Protein AF-A0A8S3DU41-F1 (afdb_monomer_lite)

Foldseek 3Di:
DKEKDWDQPPPPPQFRIKIFIDDPNHTDAIWTWGADPQKTWIHGPDPKAFPDIDIHNDPVVVVVVLQVAWRWIDDPPRDIDTDRYHDDPPPPPPDD

InterPro domains:
  IPR000980 SH2 domain [PF00017] (2-66)
  IPR000980 SH2 domain [PS50001] (1-66)
  IPR036860 SH2 domain superfamily [G3DSA:3.30.505.10] (1-95)
  IPR036860 SH2 domain superfamily [SSF55550] (1-74)

Structure (mmCIF, N/CA/C/O backbone):
data_AF-A0A8S3DU41-F1
#
_entry.id   AF-A0A8S3DU41-F1
#
loop_
_atom_site.group_PDB
_atom_site.id
_atom_site.type_symbol
_atom_site.label_atom_id
_atom_site.label_alt_id
_atom_site.label_comp_id
_atom_site.label_asym_id
_atom_site.label_entity_id
_atom_site.label_seq_id
_atom_site.pdbx_PDB_ins_code
_atom_site.Cartn_x
_atom_site.Cartn_y
_atom_site.Cartn_z
_atom_site.occupancy
_atom_site.B_iso_or_equiv
_atom_site.auth_seq_id
_atom_site.auth_comp_id
_atom_site.auth_asym_id
_atom_site.auth_atom_id
_atom_site.pdbx_PDB_model_num
ATOM 1 N N . PRO A 1 1 ? -12.888 -2.129 11.526 1.00 52.41 1 PRO A N 1
ATOM 2 C CA . PRO A 1 1 ? -11.964 -2.860 10.625 1.00 52.41 1 PRO A CA 1
ATOM 3 C C . PRO A 1 1 ? -11.834 -2.061 9.330 1.00 52.41 1 PRO A C 1
ATOM 5 O O . PRO A 1 1 ? -12.860 -1.605 8.837 1.00 52.41 1 PRO A O 1
ATOM 8 N N . GLY A 1 2 ? -10.613 -1.808 8.852 1.00 60.81 2 GLY A N 1
ATOM 9 C CA . GLY A 1 2 ? -10.405 -1.045 7.621 1.00 60.81 2 GLY A CA 1
ATOM 10 C C . GLY A 1 2 ? -10.454 -1.956 6.396 1.00 60.81 2 GLY A C 1
ATOM 11 O O . GLY A 1 2 ? -9.803 -3.001 6.396 1.00 60.81 2 GLY A O 1
ATOM 12 N N . HIS A 1 3 ? -11.224 -1.586 5.375 1.00 74.19 3 HIS A N 1
ATOM 13 C CA . HIS A 1 3 ? -11.142 -2.199 4.047 1.00 74.19 3 HIS A CA 1
ATOM 14 C C . HIS A 1 3 ? -10.132 -1.427 3.203 1.00 74.19 3 HIS A C 1
ATOM 16 O O . HIS A 1 3 ? -9.853 -0.262 3.487 1.00 74.19 3 HIS A O 1
ATOM 22 N N . PHE A 1 4 ? -9.586 -2.046 2.160 1.00 77.06 4 PHE A N 1
ATOM 23 C CA . PHE A 1 4 ? -8.711 -1.334 1.241 1.00 77.06 4 PHE A CA 1
ATOM 24 C C . PHE A 1 4 ? -8.914 -1.758 -0.205 1.00 77.06 4 PHE A C 1
ATOM 26 O O . PHE A 1 4 ? -9.345 -2.873 -0.487 1.00 77.06 4 PHE A O 1
ATOM 33 N N . ILE A 1 5 ? -8.582 -0.846 -1.110 1.00 80.88 5 ILE A N 1
ATOM 34 C CA . ILE A 1 5 ? -8.593 -1.054 -2.553 1.00 80.88 5 ILE A CA 1
ATOM 35 C C . ILE A 1 5 ? -7.235 -0.602 -3.081 1.00 80.88 5 ILE A C 1
ATOM 37 O O . ILE A 1 5 ? -6.821 0.529 -2.814 1.00 80.88 5 ILE A O 1
ATOM 41 N N . ILE A 1 6 ? -6.5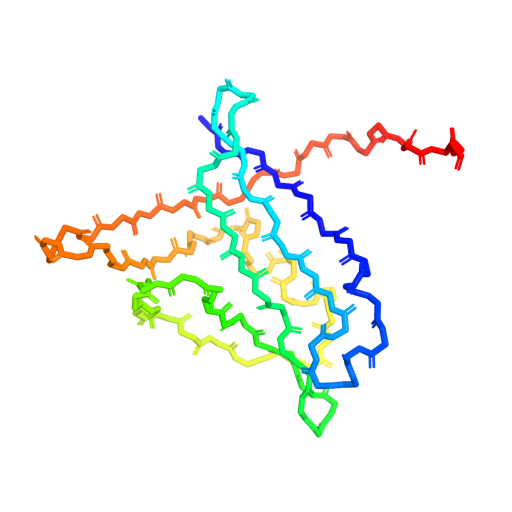57 -1.474 -3.829 1.00 83.12 6 ILE A N 1
ATOM 42 C CA . ILE A 1 6 ? -5.393 -1.108 -4.641 1.00 83.12 6 ILE A CA 1
ATOM 43 C C . ILE A 1 6 ? -5.861 -1.010 -6.085 1.00 83.12 6 ILE A C 1
ATOM 45 O O . ILE A 1 6 ? -6.443 -1.954 -6.613 1.00 83.12 6 ILE A O 1
ATOM 49 N N . ARG A 1 7 ? -5.608 0.130 -6.721 1.00 85.00 7 ARG A N 1
ATOM 50 C CA . ARG A 1 7 ? -5.969 0.378 -8.121 1.00 85.00 7 ARG A CA 1
ATOM 51 C C . ARG A 1 7 ? -4.792 0.992 -8.872 1.00 85.00 7 ARG A C 1
ATOM 53 O O . ARG A 1 7 ? -4.051 1.768 -8.259 1.00 85.00 7 ARG A O 1
ATOM 60 N N . PRO A 1 8 ? -4.621 0.698 -10.171 1.00 84.25 8 PRO A N 1
ATOM 61 C CA . PRO A 1 8 ? -3.697 1.448 -11.014 1.00 84.25 8 PRO A CA 1
ATOM 62 C C . PRO A 1 8 ? -3.977 2.952 -10.889 1.00 84.25 8 PRO A C 1
ATOM 64 O O . PRO A 1 8 ? -5.137 3.368 -10.864 1.00 84.25 8 PRO A O 1
ATOM 67 N N . SER A 1 9 ? -2.937 3.768 -10.747 1.00 77.19 9 SER A N 1
ATOM 68 C CA . SER A 1 9 ? -3.075 5.217 -10.518 1.00 77.19 9 SER A CA 1
ATOM 69 C C . SER A 1 9 ? -3.126 6.050 -11.811 1.00 77.19 9 SER A C 1
ATOM 71 O O . SER A 1 9 ? -3.304 7.263 -11.740 1.00 77.19 9 SER A O 1
ATOM 73 N N . GLY A 1 10 ? -2.967 5.422 -12.982 1.00 68.88 10 GLY A N 1
ATOM 74 C CA . GLY A 1 10 ? -2.778 6.108 -14.266 1.00 68.88 10 GLY A CA 1
ATOM 75 C C . GLY A 1 10 ? -1.297 6.288 -14.634 1.00 68.88 10 GLY A C 1
ATOM 76 O O . GLY A 1 10 ? -0.430 5.619 -14.079 1.00 68.88 10 GLY A O 1
ATOM 77 N N . ALA A 1 11 ? -0.997 7.171 -15.596 1.00 60.81 11 ALA A N 1
ATOM 78 C CA . ALA A 1 11 ? 0.314 7.334 -16.254 1.00 60.81 11 A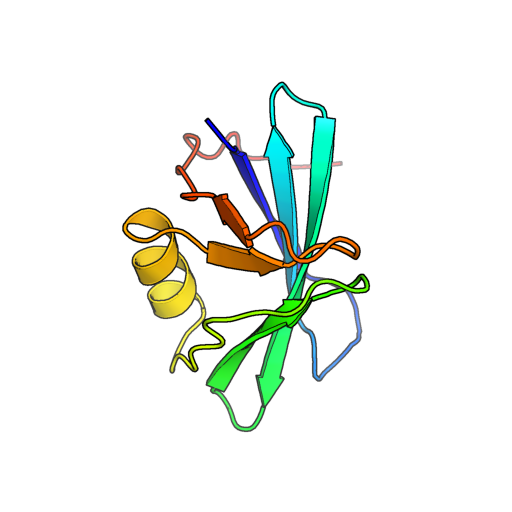LA A CA 1
ATOM 79 C C . ALA A 1 11 ? 1.446 7.932 -15.376 1.00 60.81 11 ALA A C 1
ATOM 81 O O . ALA A 1 11 ? 2.389 8.538 -15.887 1.00 60.81 11 ALA A O 1
ATOM 82 N N . HIS A 1 12 ? 1.387 7.767 -14.055 1.00 68.00 12 HIS A N 1
ATOM 83 C CA . HIS A 1 12 ? 2.442 8.190 -13.139 1.00 68.00 12 HIS A CA 1
ATOM 84 C C . HIS A 1 12 ? 3.458 7.058 -12.971 1.00 68.00 12 HIS A C 1
ATOM 86 O O . HIS A 1 12 ? 3.302 6.183 -12.122 1.00 68.00 12 HIS A O 1
ATOM 92 N N . THR A 1 13 ? 4.518 7.085 -13.780 1.00 68.75 13 THR A N 1
ATOM 93 C CA . THR A 1 13 ? 5.559 6.038 -13.845 1.00 68.75 13 THR A CA 1
ATOM 94 C C . THR A 1 13 ? 6.179 5.684 -12.493 1.00 68.75 13 THR A C 1
ATOM 96 O O . THR A 1 13 ? 6.472 4.518 -12.244 1.00 68.75 13 THR A O 1
ATOM 99 N N . ASN A 1 14 ? 6.333 6.664 -11.601 1.00 81.06 14 ASN A N 1
ATOM 100 C CA . ASN A 1 14 ? 6.894 6.453 -10.264 1.00 81.06 14 ASN A CA 1
ATOM 101 C C . ASN A 1 14 ? 5.856 6.046 -9.211 1.00 81.06 14 ASN A C 1
ATOM 103 O O . ASN A 1 14 ? 6.247 5.641 -8.123 1.00 81.06 14 ASN A O 1
ATOM 107 N N . TYR A 1 15 ? 4.558 6.136 -9.505 1.00 84.00 15 TYR A N 1
ATOM 108 C CA . TYR A 1 15 ? 3.480 5.852 -8.554 1.00 84.00 15 TYR A CA 1
ATOM 109 C C . TYR A 1 15 ? 2.412 4.963 -9.177 1.00 84.00 15 TYR A C 1
ATOM 111 O O . TYR A 1 15 ? 1.258 5.363 -9.181 1.00 84.00 15 TYR A O 1
ATOM 119 N N . PRO A 1 16 ? 2.740 3.785 -9.726 1.00 83.06 16 PRO A N 1
ATOM 120 C CA . PRO A 1 16 ? 1.848 3.027 -10.611 1.00 83.06 16 PRO A CA 1
ATOM 121 C C . PRO A 1 16 ? 0.540 2.556 -9.961 1.00 83.06 16 PRO A C 1
ATOM 123 O O . PRO A 1 16 ? -0.411 2.222 -10.669 1.00 83.06 16 PRO A O 1
ATOM 126 N N . TYR A 1 17 ? 0.460 2.545 -8.627 1.00 87.12 17 TYR A N 1
ATOM 127 C CA . TYR A 1 17 ? -0.748 2.162 -7.904 1.00 87.12 17 TYR A CA 1
ATOM 128 C C . TYR A 1 17 ? -1.113 3.182 -6.828 1.00 87.12 17 TYR A C 1
ATOM 130 O O . TYR A 1 17 ? -0.264 3.857 -6.250 1.00 87.12 17 TYR A O 1
ATOM 138 N N . SER A 1 18 ? -2.403 3.244 -6.521 1.00 85.94 18 SER A N 1
ATOM 139 C CA . SER A 1 18 ? -2.945 3.951 -5.364 1.00 85.94 18 SER A CA 1
ATOM 140 C C . SER A 1 18 ? -3.606 2.957 -4.419 1.00 85.94 18 SER A C 1
ATOM 142 O O . SER A 1 18 ? -4.238 1.994 -4.855 1.00 85.94 18 SER A O 1
ATOM 144 N N . LEU A 1 19 ? -3.455 3.203 -3.122 1.00 84.25 19 LEU A N 1
ATOM 145 C CA . LEU A 1 19 ? -4.067 2.449 -2.040 1.00 84.25 19 LEU A CA 1
ATOM 146 C C . LEU A 1 19 ? -5.083 3.360 -1.352 1.00 84.25 19 LEU A C 1
ATOM 148 O O . LEU A 1 19 ? -4.740 4.407 -0.810 1.00 84.25 19 LEU A O 1
ATOM 152 N N . THR A 1 20 ? -6.348 2.964 -1.380 1.00 83.25 20 THR A N 1
ATOM 153 C CA . THR A 1 20 ? -7.429 3.665 -0.679 1.00 83.25 20 THR A CA 1
ATOM 154 C C . THR A 1 20 ? -7.886 2.814 0.487 1.00 83.25 20 THR A C 1
ATOM 156 O O . THR A 1 20 ? -8.218 1.648 0.294 1.00 83.25 20 THR A O 1
ATOM 159 N N . VAL A 1 21 ? -7.913 3.394 1.683 1.00 79.06 21 VAL A N 1
ATOM 160 C CA . VAL A 1 21 ? -8.354 2.728 2.907 1.00 79.06 21 VAL A CA 1
ATOM 161 C C . VAL A 1 21 ? -9.709 3.284 3.332 1.00 79.06 21 VAL A C 1
ATOM 163 O O . VAL A 1 21 ? -9.890 4.492 3.502 1.00 79.06 21 VAL A O 1
ATOM 166 N N . LEU A 1 22 ? -10.659 2.376 3.520 1.00 74.75 22 LEU A N 1
ATOM 167 C CA . LEU A 1 22 ? -12.036 2.635 3.910 1.00 74.75 22 LEU A CA 1
ATOM 168 C C . LEU A 1 22 ? -12.252 2.199 5.362 1.00 74.75 22 LEU A C 1
ATOM 170 O O . LEU A 1 22 ? -11.839 1.111 5.755 1.00 74.75 22 LEU A O 1
ATOM 174 N N . PHE A 1 23 ? -12.976 2.985 6.148 1.00 69.00 23 PHE A N 1
ATOM 175 C CA . PHE A 1 23 ? -13.473 2.588 7.466 1.00 69.00 23 PHE A CA 1
ATOM 176 C C . PHE A 1 23 ? -14.968 2.884 7.512 1.00 69.00 23 PHE A C 1
ATOM 178 O O . PHE A 1 23 ? -15.385 3.998 7.203 1.00 69.00 23 PHE A O 1
ATOM 185 N N . ASN A 1 24 ? -15.786 1.887 7.859 1.00 67.81 24 ASN A N 1
ATOM 186 C CA . ASN A 1 24 ? -17.251 1.999 7.829 1.00 67.81 24 ASN A CA 1
ATOM 187 C C . ASN A 1 24 ? -17.779 2.556 6.485 1.00 67.81 24 ASN A C 1
ATOM 189 O O . ASN A 1 24 ? -18.606 3.465 6.465 1.00 67.81 24 ASN A O 1
ATOM 193 N N . ASN A 1 25 ? -17.254 2.045 5.364 1.00 66.19 25 ASN A N 1
ATOM 194 C CA . ASN A 1 25 ? -17.575 2.454 3.984 1.00 66.19 25 ASN A CA 1
ATOM 195 C C . ASN A 1 25 ? -17.296 3.926 3.627 1.00 66.19 25 ASN A C 1
ATOM 197 O O . ASN A 1 25 ? -17.684 4.377 2.553 1.00 66.19 25 ASN A O 1
ATOM 201 N N . LYS A 1 26 ? -16.585 4.671 4.476 1.00 72.38 26 LYS A N 1
ATOM 202 C CA . LYS A 1 26 ? -16.078 6.007 4.151 1.00 72.38 26 LYS A CA 1
ATOM 203 C C . LYS A 1 26 ? -14.593 5.924 3.846 1.00 72.38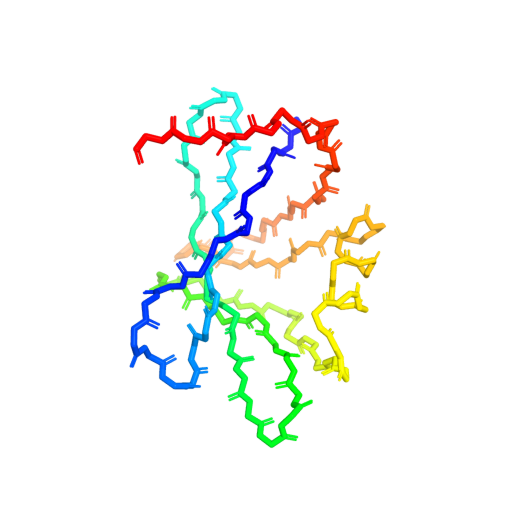 26 LYS A C 1
ATOM 205 O O . LYS A 1 26 ? -13.872 5.205 4.538 1.00 72.38 26 LYS A O 1
ATOM 210 N N . ILE A 1 27 ? -14.137 6.648 2.824 1.00 65.62 27 ILE A N 1
ATOM 211 C CA . ILE A 1 27 ? -12.703 6.815 2.584 1.00 65.62 27 ILE A CA 1
ATOM 212 C C . ILE A 1 27 ? -12.120 7.605 3.741 1.00 65.62 27 ILE A C 1
ATOM 214 O O . ILE A 1 27 ? -12.645 8.657 4.098 1.00 65.62 27 ILE A O 1
ATOM 218 N N . VAL A 1 28 ? -11.062 7.068 4.335 1.00 75.12 28 VAL A N 1
ATOM 219 C CA . VAL A 1 28 ? -10.392 7.723 5.458 1.00 75.12 28 VAL A CA 1
ATOM 220 C C . VAL A 1 28 ? -8.963 8.089 5.105 1.00 75.12 28 VAL A C 1
ATOM 222 O O . VAL A 1 28 ? -8.499 9.130 5.550 1.00 75.12 28 VAL A O 1
ATOM 225 N N . TYR A 1 29 ? -8.282 7.278 4.288 1.00 78.00 29 TYR A N 1
ATOM 226 C CA . TYR A 1 29 ? -6.888 7.534 3.936 1.00 78.00 29 TYR A CA 1
ATOM 227 C C . TYR A 1 29 ? -6.570 7.153 2.493 1.00 78.00 29 TYR A C 1
ATOM 229 O O . TYR A 1 29 ? -6.998 6.101 2.001 1.00 78.00 29 TYR A O 1
ATOM 237 N N . HIS A 1 30 ? -5.766 7.998 1.851 1.00 81.56 30 HIS A N 1
ATOM 238 C CA . HIS A 1 30 ? -5.195 7.767 0.534 1.00 81.56 30 HIS A CA 1
ATOM 239 C C . HIS A 1 30 ? -3.674 7.681 0.618 1.00 81.56 30 HIS A C 1
ATOM 241 O O . HIS A 1 30 ? -2.999 8.550 1.169 1.00 81.56 30 HIS A O 1
ATOM 247 N N . PHE A 1 31 ? -3.136 6.626 0.020 1.00 83.25 31 PHE A N 1
ATOM 248 C CA . PHE A 1 31 ? -1.707 6.420 -0.132 1.00 83.25 31 PHE A CA 1
ATOM 249 C C . PHE A 1 31 ? -1.378 6.143 -1.596 1.00 83.25 31 PHE A C 1
ATOM 251 O O . PHE A 1 31 ? -2.198 5.619 -2.358 1.00 83.25 31 PHE A O 1
ATOM 258 N N . GLN A 1 32 ? -0.151 6.451 -1.982 1.00 87.50 32 GLN A N 1
ATOM 259 C CA . GLN A 1 32 ? 0.439 6.031 -3.240 1.00 87.50 32 GLN A CA 1
ATOM 260 C C . GLN A 1 32 ? 1.385 4.862 -2.997 1.00 87.50 32 GLN A C 1
ATOM 262 O O . GLN A 1 32 ? 2.045 4.771 -1.962 1.00 87.50 32 GLN A O 1
ATOM 267 N N . ILE A 1 33 ? 1.450 3.953 -3.965 1.00 86.12 33 ILE A N 1
ATOM 268 C CA . ILE A 1 33 ? 2.485 2.928 -4.002 1.00 86.12 33 ILE A CA 1
ATOM 269 C C . ILE A 1 33 ? 3.530 3.412 -4.993 1.00 86.12 33 ILE A C 1
ATOM 271 O O . ILE A 1 33 ? 3.317 3.402 -6.207 1.00 86.12 33 ILE A O 1
ATOM 275 N N . CYS A 1 34 ? 4.649 3.862 -4.446 1.00 87.25 34 CYS A N 1
ATOM 276 C CA . CYS A 1 34 ? 5.801 4.307 -5.200 1.00 87.25 34 CYS A CA 1
ATOM 277 C C . CYS A 1 34 ? 6.546 3.091 -5.756 1.00 87.25 34 CYS A C 1
ATOM 279 O O . CYS A 1 34 ? 6.754 2.112 -5.035 1.00 87.25 34 CYS A O 1
ATOM 281 N N . GLN A 1 35 ? 6.951 3.148 -7.025 1.00 85.75 35 GLN A N 1
ATOM 282 C CA . GLN A 1 35 ? 7.847 2.178 -7.646 1.00 85.75 35 GLN A CA 1
ATOM 283 C C . GLN A 1 35 ? 9.129 2.883 -8.089 1.00 85.75 35 GLN A C 1
ATOM 285 O O . GLN A 1 35 ? 9.121 3.687 -9.017 1.00 85.75 35 GLN A O 1
ATOM 290 N N . LYS A 1 36 ? 10.254 2.538 -7.456 1.00 84.81 36 LYS A N 1
ATOM 291 C CA . LYS A 1 36 ? 11.593 3.031 -7.816 1.00 84.81 36 LYS A CA 1
ATOM 292 C C . LYS A 1 36 ? 12.554 1.855 -7.912 1.00 84.81 36 LYS A C 1
ATOM 294 O O . LYS A 1 36 ? 12.634 1.043 -6.993 1.00 84.81 36 LYS A O 1
ATOM 299 N N . SER A 1 37 ? 13.272 1.740 -9.030 1.00 86.75 37 SER A N 1
ATOM 300 C CA . SER A 1 37 ? 14.253 0.665 -9.271 1.00 86.75 37 SER A CA 1
ATOM 301 C C . SER A 1 37 ? 13.705 -0.744 -8.980 1.00 86.75 37 SER A C 1
ATOM 303 O O . SER A 1 37 ? 14.350 -1.537 -8.294 1.00 86.75 37 SER A O 1
ATOM 305 N N . ASN A 1 38 ? 12.488 -1.038 -9.460 1.00 80.69 38 ASN A N 1
ATOM 306 C CA . ASN A 1 38 ? 11.758 -2.300 -9.233 1.00 80.69 38 ASN A CA 1
ATOM 307 C C . ASN A 1 38 ? 11.474 -2.637 -7.764 1.00 80.69 38 ASN A C 1
ATOM 309 O O . ASN A 1 38 ? 11.257 -3.795 -7.410 1.00 80.69 38 ASN A O 1
ATOM 313 N N . LYS A 1 39 ? 11.469 -1.629 -6.897 1.00 85.25 39 LYS A N 1
ATOM 314 C CA . LYS A 1 39 ? 11.061 -1.763 -5.507 1.00 85.25 39 LYS A CA 1
ATOM 315 C C . LYS A 1 39 ? 9.815 -0.935 -5.248 1.00 85.25 39 LYS A C 1
ATOM 317 O O . LYS A 1 39 ? 9.671 0.146 -5.812 1.00 85.25 39 LYS A O 1
ATOM 322 N N . TYR A 1 40 ? 8.957 -1.446 -4.378 1.00 86.12 40 TYR A N 1
ATOM 323 C CA . TYR A 1 40 ? 7.681 -0.852 -4.009 1.00 86.12 40 TYR A CA 1
ATOM 324 C C . TYR A 1 40 ? 7.736 -0.308 -2.587 1.00 86.12 40 TYR A C 1
ATOM 326 O O . TYR A 1 40 ? 8.249 -0.983 -1.697 1.00 86.12 40 TYR A O 1
ATOM 334 N N . SER A 1 41 ? 7.181 0.872 -2.353 1.00 86.19 41 SER A N 1
ATOM 335 C CA . SER A 1 41 ? 6.984 1.441 -1.016 1.00 86.19 41 SER A CA 1
ATOM 336 C C . SER A 1 41 ? 5.655 2.176 -0.951 1.00 86.19 41 SER A C 1
ATOM 338 O O . SER A 1 41 ? 5.097 2.557 -1.977 1.00 86.19 41 SER A O 1
ATOM 340 N N . ILE A 1 42 ? 5.137 2.367 0.259 1.00 85.69 42 ILE A N 1
ATOM 341 C CA . ILE A 1 42 ? 3.991 3.247 0.479 1.00 85.69 42 ILE A CA 1
ATOM 342 C C . ILE A 1 42 ? 4.499 4.664 0.717 1.00 85.69 42 ILE A C 1
ATOM 344 O O . ILE A 1 42 ? 5.449 4.869 1.474 1.00 85.69 42 ILE A O 1
ATOM 348 N N . GLU A 1 43 ? 3.875 5.620 0.048 1.00 82.38 43 GLU A N 1
ATOM 349 C CA . GLU A 1 43 ? 4.058 7.046 0.270 1.00 82.38 43 GLU A CA 1
ATOM 350 C C . GLU A 1 43 ? 2.676 7.662 0.547 1.00 82.38 43 GLU A C 1
ATOM 352 O O . GLU A 1 43 ? 1.671 7.232 -0.030 1.00 82.38 43 GLU A O 1
ATOM 357 N N . PRO A 1 44 ? 2.571 8.604 1.490 1.00 73.88 44 PRO A N 1
ATOM 358 C CA . PRO A 1 44 ? 1.312 9.270 1.789 1.00 73.88 44 PRO A CA 1
ATOM 359 C C . PRO A 1 44 ? 0.905 10.175 0.619 1.00 73.88 44 PRO A C 1
ATOM 361 O O . PRO A 1 44 ? 1.758 10.785 -0.021 1.00 73.88 44 PRO A O 1
ATOM 364 N N . TYR A 1 45 ? -0.396 10.266 0.333 1.00 67.62 45 TYR A N 1
ATOM 365 C CA . TYR A 1 45 ? -0.902 11.281 -0.600 1.00 67.62 45 TYR A CA 1
ATOM 366 C C . TYR A 1 45 ? -1.130 12.635 0.099 1.00 67.62 45 TYR A C 1
ATOM 368 O O . TYR A 1 45 ? -0.917 13.686 -0.497 1.00 67.62 45 TYR A O 1
ATOM 376 N N . ASP A 1 46 ? -1.526 12.593 1.376 1.00 62.34 46 ASP A N 1
ATOM 377 C CA . ASP A 1 46 ? -1.804 13.757 2.226 1.00 62.34 46 ASP A CA 1
ATOM 378 C C . ASP A 1 46 ? -0.638 14.049 3.194 1.00 62.34 46 ASP A C 1
ATOM 380 O O . ASP A 1 46 ? 0.390 13.374 3.161 1.00 62.34 46 ASP A O 1
ATOM 384 N N . ARG A 1 47 ? -0.794 15.032 4.098 1.00 60.88 47 ARG A N 1
ATOM 385 C CA . ARG A 1 47 ? 0.152 15.362 5.193 1.00 60.88 47 ARG A CA 1
ATOM 386 C C . ARG A 1 47 ? 0.202 14.277 6.281 1.00 60.88 47 ARG A C 1
ATOM 388 O O . ARG A 1 47 ? -0.010 14.524 7.463 1.00 60.88 47 ARG A O 1
ATOM 395 N N . ILE A 1 48 ? 0.421 13.041 5.865 1.00 60.66 48 ILE A N 1
ATOM 396 C CA . ILE A 1 48 ? 0.465 11.870 6.721 1.00 60.66 48 ILE A CA 1
ATOM 397 C C . ILE A 1 48 ? 1.922 11.445 6.833 1.00 60.66 48 ILE A C 1
ATOM 399 O O . ILE A 1 48 ? 2.502 11.027 5.840 1.00 60.66 48 ILE A O 1
ATOM 403 N N . ASP A 1 49 ? 2.523 11.504 8.019 1.00 65.88 49 ASP A N 1
ATOM 404 C CA . ASP A 1 49 ? 3.889 10.995 8.185 1.00 65.88 49 ASP A CA 1
ATOM 405 C C . ASP A 1 49 ? 3.867 9.473 8.392 1.00 65.88 49 ASP A C 1
ATOM 407 O O . ASP A 1 49 ? 3.214 8.954 9.306 1.00 65.88 49 ASP A O 1
ATOM 411 N N . LEU A 1 50 ? 4.559 8.733 7.526 1.00 67.06 50 LEU A N 1
ATOM 412 C CA . LEU A 1 50 ? 4.673 7.282 7.616 1.00 67.06 50 LEU A CA 1
ATOM 413 C C . LEU A 1 50 ? 5.825 6.910 8.544 1.00 67.06 50 LEU A C 1
ATOM 415 O O . LEU A 1 50 ? 6.973 6.787 8.129 1.00 67.06 50 LEU A O 1
ATOM 419 N N . SER A 1 51 ? 5.487 6.561 9.781 1.00 63.75 51 SER A N 1
ATOM 420 C CA 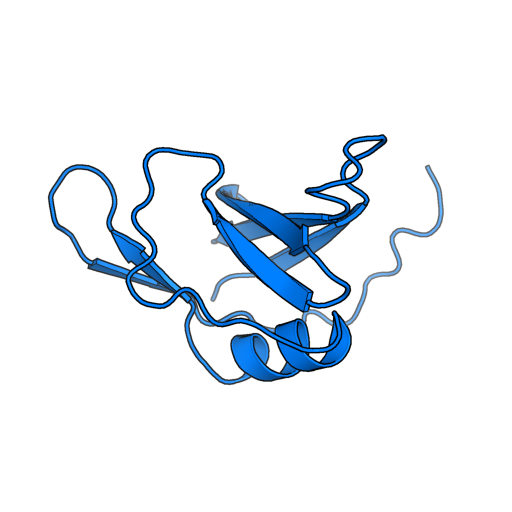. SER A 1 51 ? 6.467 6.056 10.754 1.00 63.75 51 SER A CA 1
ATOM 421 C C . SER A 1 51 ? 7.164 4.745 10.339 1.00 63.75 51 SER A C 1
ATOM 423 O O . SER A 1 51 ? 8.171 4.365 10.929 1.00 63.75 51 SER A O 1
ATOM 425 N N . THR A 1 52 ? 6.632 4.023 9.342 1.00 63.66 52 THR A N 1
ATOM 426 C CA . THR A 1 52 ? 7.170 2.736 8.869 1.00 63.66 52 THR A CA 1
ATOM 427 C C . THR A 1 52 ? 7.084 2.595 7.346 1.00 63.66 52 THR A C 1
ATOM 429 O O . THR A 1 52 ? 6.385 1.724 6.820 1.00 63.66 52 THR A O 1
ATOM 432 N N . SER A 1 53 ? 7.812 3.434 6.603 1.00 67.06 53 SER A N 1
ATOM 433 C CA . SER A 1 53 ? 8.004 3.174 5.170 1.00 67.06 53 SER A CA 1
ATOM 434 C C . SER A 1 53 ? 8.943 1.978 4.985 1.00 67.06 53 SER A C 1
ATOM 436 O O . SER A 1 53 ? 10.132 2.031 5.306 1.00 67.06 53 SER A O 1
ATOM 438 N N . LYS A 1 54 ? 8.389 0.857 4.513 1.00 82.44 54 LYS A N 1
ATOM 439 C CA . LYS A 1 54 ? 9.154 -0.321 4.097 1.00 82.44 54 LYS A CA 1
ATOM 440 C C . LYS A 1 54 ? 9.220 -0.406 2.583 1.00 82.44 54 LYS A C 1
ATOM 442 O O . LYS A 1 54 ? 8.315 0.022 1.872 1.00 82.44 54 LYS A O 1
ATOM 447 N N . VAL A 1 55 ? 10.300 -1.024 2.123 1.00 87.00 55 VAL A N 1
ATOM 448 C CA . VAL A 1 55 ? 10.580 -1.242 0.711 1.00 87.00 55 VAL A CA 1
ATOM 449 C C . VAL A 1 55 ? 10.476 -2.735 0.400 1.00 87.00 55 VAL A C 1
ATOM 451 O O . VAL A 1 55 ? 11.054 -3.565 1.102 1.00 87.00 55 VAL A O 1
ATOM 454 N N . PHE A 1 56 ? 9.760 -3.074 -0.667 1.00 87.88 56 PHE A N 1
ATOM 455 C CA . PHE A 1 56 ? 9.422 -4.440 -1.067 1.00 87.88 56 PHE A CA 1
ATOM 456 C C . PHE A 1 56 ? 9.900 -4.725 -2.490 1.00 87.88 56 PHE A C 1
ATOM 458 O O . PHE A 1 56 ? 10.002 -3.818 -3.309 1.00 87.88 56 PHE A O 1
ATOM 465 N N . ARG A 1 57 ? 10.192 -5.990 -2.806 1.00 88.69 57 ARG A N 1
ATOM 466 C CA . ARG A 1 57 ? 10.661 -6.406 -4.144 1.00 88.69 57 ARG A CA 1
ATOM 467 C C . ARG A 1 57 ? 9.525 -6.645 -5.146 1.00 88.69 57 ARG A C 1
ATOM 469 O O . ARG A 1 57 ? 9.782 -6.763 -6.334 1.00 88.69 57 ARG A O 1
ATOM 476 N N . SER A 1 58 ? 8.287 -6.743 -4.669 1.00 86.12 58 SER A N 1
ATOM 477 C CA . SER A 1 58 ? 7.096 -6.955 -5.490 1.00 86.12 58 SER A CA 1
ATOM 478 C C . SER A 1 58 ? 5.863 -6.350 -4.815 1.00 86.12 58 SER A C 1
ATOM 480 O O . SER A 1 58 ? 5.850 -6.166 -3.592 1.00 86.12 58 SER A O 1
ATOM 482 N N . LEU A 1 59 ? 4.815 -6.084 -5.602 1.00 81.12 59 LEU A N 1
ATOM 483 C CA . LEU A 1 59 ? 3.511 -5.674 -5.076 1.00 81.12 59 LEU A CA 1
ATOM 484 C C . LEU A 1 59 ? 2.882 -6.772 -4.200 1.00 81.12 59 LEU A C 1
ATOM 486 O O . LEU A 1 59 ? 2.267 -6.466 -3.184 1.00 81.12 59 LEU A O 1
ATOM 490 N N . SER A 1 60 ? 3.087 -8.050 -4.529 1.00 84.94 60 SER A N 1
ATOM 491 C CA . SER A 1 60 ? 2.576 -9.164 -3.722 1.00 84.94 60 SER A CA 1
ATOM 492 C C . SER A 1 60 ? 3.168 -9.163 -2.312 1.00 84.94 60 SER A C 1
ATOM 494 O O . SER A 1 60 ? 2.421 -9.208 -1.340 1.00 84.94 60 SER A O 1
ATOM 496 N N . ASN A 1 61 ? 4.491 -8.992 -2.177 1.00 85.88 61 ASN A N 1
ATOM 497 C CA . ASN A 1 61 ? 5.126 -8.933 -0.854 1.00 85.88 61 ASN A CA 1
ATOM 498 C C . ASN A 1 61 ? 4.709 -7.694 -0.055 1.00 85.88 61 ASN A C 1
ATOM 500 O O . ASN A 1 61 ? 4.625 -7.751 1.171 1.00 85.88 61 ASN A O 1
ATOM 504 N N . PHE A 1 62 ? 4.452 -6.578 -0.741 1.00 86.50 62 PHE A N 1
ATOM 505 C CA . PHE A 1 62 ? 3.871 -5.389 -0.125 1.00 86.50 62 PHE A CA 1
ATOM 506 C C . PHE A 1 62 ? 2.503 -5.709 0.495 1.00 86.50 62 PHE A C 1
ATOM 508 O O . PHE A 1 62 ? 2.271 -5.414 1.668 1.00 86.50 62 PHE A O 1
ATOM 515 N N . VAL A 1 63 ? 1.613 -6.351 -0.270 1.00 82.81 63 VAL A N 1
ATOM 516 C CA . VAL A 1 63 ? 0.262 -6.699 0.188 1.00 82.81 63 VAL A CA 1
ATOM 517 C C . VAL A 1 63 ? 0.326 -7.699 1.340 1.00 82.81 63 VAL A C 1
ATOM 519 O O . VAL A 1 63 ? -0.211 -7.416 2.407 1.00 82.81 63 VAL A O 1
ATOM 522 N N . GLU A 1 64 ? 1.037 -8.817 1.180 1.00 84.69 64 GLU A N 1
ATOM 523 C CA . GLU A 1 64 ? 1.210 -9.848 2.219 1.00 84.69 64 GLU A CA 1
ATOM 524 C C . GLU A 1 64 ? 1.682 -9.260 3.557 1.00 84.69 64 GLU A C 1
ATOM 526 O O . GLU A 1 64 ? 1.172 -9.609 4.627 1.00 84.69 64 GLU A O 1
ATOM 531 N N . TYR A 1 65 ? 2.631 -8.322 3.500 1.00 84.75 65 TYR A N 1
ATOM 532 C CA . TYR A 1 65 ? 3.141 -7.652 4.687 1.00 84.75 65 TYR A CA 1
ATOM 533 C C . TYR A 1 65 ? 2.053 -6.846 5.406 1.00 84.75 65 TYR A C 1
ATOM 535 O O . TYR A 1 65 ? 1.859 -7.017 6.610 1.00 84.75 65 TYR A O 1
ATOM 543 N N . TYR A 1 66 ? 1.324 -5.987 4.689 1.00 81.50 66 TYR A N 1
ATOM 544 C CA . TYR A 1 66 ? 0.333 -5.098 5.305 1.00 81.50 66 TYR A CA 1
ATOM 545 C C . TYR A 1 66 ? -1.014 -5.770 5.612 1.00 81.50 66 TYR A C 1
ATOM 547 O O . TYR A 1 66 ? -1.812 -5.218 6.369 1.00 81.50 66 TYR A O 1
ATOM 555 N N . LEU A 1 67 ? -1.247 -6.989 5.115 1.00 81.69 67 LEU A N 1
ATOM 556 C CA . LEU A 1 67 ? -2.358 -7.839 5.560 1.00 81.69 67 LEU A CA 1
ATOM 557 C C . LEU A 1 67 ? -2.176 -8.391 6.973 1.00 81.69 67 LEU A C 1
ATOM 559 O O . LEU A 1 67 ? -3.152 -8.693 7.656 1.00 81.69 67 LEU A O 1
ATOM 563 N N . THR A 1 68 ? -0.929 -8.537 7.415 1.00 80.56 68 THR A N 1
ATOM 564 C CA . THR A 1 68 ? -0.604 -9.099 8.733 1.00 80.56 68 THR A CA 1
ATOM 565 C C . THR A 1 68 ? -0.093 -8.048 9.711 1.00 80.56 68 THR A C 1
ATOM 567 O O . THR A 1 68 ? -0.006 -8.311 10.911 1.00 80.56 68 THR A O 1
ATOM 570 N N . ARG A 1 69 ? 0.241 -6.846 9.227 1.00 81.31 69 ARG A N 1
ATOM 571 C CA . ARG A 1 69 ? 0.835 -5.771 10.025 1.00 81.31 69 ARG A CA 1
ATOM 572 C C . ARG A 1 69 ? 0.153 -4.437 9.745 1.00 81.31 69 ARG A C 1
ATOM 574 O O . ARG A 1 69 ? -0.126 -4.131 8.588 1.00 81.31 69 ARG A O 1
ATOM 581 N N . PRO A 1 70 ? -0.083 -3.613 10.777 1.00 77.06 70 PRO A N 1
ATOM 582 C CA . PRO A 1 70 ? -0.693 -2.315 10.575 1.00 77.06 70 PRO A CA 1
ATOM 583 C C . PRO A 1 70 ? 0.237 -1.360 9.825 1.00 77.06 70 PRO A C 1
ATOM 585 O O . PRO A 1 70 ? 1.441 -1.317 10.076 1.00 77.06 70 PRO A O 1
ATOM 588 N N . ILE A 1 71 ? -0.345 -0.542 8.953 1.00 78.25 71 ILE A N 1
ATOM 589 C CA . ILE A 1 71 ? 0.259 0.706 8.495 1.00 78.25 71 ILE A CA 1
ATOM 590 C C . ILE A 1 71 ? 0.159 1.685 9.661 1.00 78.25 71 ILE A C 1
ATOM 592 O O . ILE A 1 71 ? -0.942 1.949 10.148 1.00 78.25 71 ILE A O 1
ATOM 596 N N . ILE A 1 72 ? 1.298 2.199 10.119 1.00 77.50 72 ILE A N 1
ATOM 597 C CA . ILE A 1 72 ? 1.367 3.151 11.229 1.00 77.50 72 ILE A CA 1
ATOM 598 C C . ILE A 1 72 ? 1.771 4.512 10.680 1.00 77.50 72 ILE A C 1
ATOM 600 O O . ILE A 1 72 ? 2.798 4.636 10.005 1.00 77.50 72 ILE A O 1
ATOM 604 N N . PHE A 1 73 ? 0.982 5.531 10.995 1.00 75.88 73 PHE A N 1
ATOM 605 C CA . PHE A 1 73 ? 1.168 6.873 10.464 1.00 75.88 73 PHE A CA 1
ATOM 606 C C . PHE A 1 73 ? 0.687 7.960 11.428 1.00 75.88 73 PHE A C 1
ATOM 608 O O . PHE A 1 73 ? -0.057 7.681 12.366 1.00 75.88 73 PHE A O 1
ATOM 615 N N . GLN A 1 74 ? 1.121 9.199 11.221 1.00 72.44 74 GLN A N 1
ATOM 616 C CA . GLN A 1 74 ? 0.724 10.361 12.020 1.00 72.44 74 GLN A CA 1
ATOM 617 C C . GLN A 1 74 ? -0.087 11.340 11.172 1.00 72.44 74 GLN A C 1
ATOM 619 O O . GLN A 1 74 ? 0.187 11.504 9.989 1.00 72.44 74 GLN A O 1
ATOM 624 N N . VAL A 1 75 ? -1.092 11.973 11.781 1.00 68.56 75 VAL A N 1
ATOM 625 C CA . VAL A 1 75 ? -1.932 13.003 11.148 1.00 68.56 75 VAL A CA 1
ATOM 626 C C . VAL A 1 75 ? -1.884 14.242 12.031 1.00 68.56 75 VAL A C 1
ATOM 628 O O . VAL A 1 75 ? -2.265 14.094 13.191 1.00 68.56 75 VAL A O 1
ATOM 631 N N . ASP A 1 76 ? -1.400 15.364 11.475 1.00 60.00 76 ASP A N 1
ATOM 632 C CA . ASP A 1 76 ? -1.337 16.793 11.891 1.00 60.00 76 ASP A CA 1
ATOM 633 C C . ASP A 1 76 ? -1.261 17.195 13.399 1.00 60.00 76 ASP A C 1
ATOM 635 O O . ASP A 1 76 ? -0.657 18.213 13.714 1.00 60.00 76 ASP A O 1
ATOM 639 N N . ASP A 1 77 ? -1.742 16.392 14.353 1.00 62.06 77 ASP A N 1
ATOM 640 C CA . ASP A 1 77 ? -1.763 16.629 15.809 1.00 62.06 77 ASP A CA 1
ATOM 641 C C . ASP A 1 77 ? -0.888 15.636 16.619 1.00 62.06 77 ASP A C 1
ATOM 643 O O . ASP A 1 77 ? -1.212 15.300 17.762 1.00 62.06 77 ASP A O 1
ATOM 647 N N . ASN A 1 78 ? 0.184 15.069 16.046 1.00 59.38 78 ASN A N 1
ATOM 648 C CA . ASN A 1 78 ? 1.040 14.042 16.689 1.00 59.38 78 ASN A CA 1
ATOM 649 C C . ASN A 1 78 ? 0.311 12.766 17.171 1.00 59.38 78 ASN A C 1
ATOM 651 O O . ASN A 1 78 ? 0.893 11.911 17.846 1.00 59.38 78 ASN A O 1
ATOM 655 N N . LYS A 1 79 ? -0.963 12.578 16.815 1.00 66.62 79 LYS A N 1
ATOM 656 C CA . LYS A 1 79 ? -1.714 11.369 17.160 1.00 66.62 79 LYS A CA 1
ATOM 657 C C . LYS A 1 79 ? -1.330 10.261 16.193 1.00 66.62 79 LYS A C 1
ATOM 659 O O . LYS A 1 79 ? -1.776 10.245 15.046 1.00 66.62 79 LYS A O 1
ATOM 664 N N . GLN A 1 80 ? -0.534 9.311 16.678 1.00 72.19 80 GLN A N 1
ATOM 665 C CA . GLN A 1 80 ? -0.252 8.085 15.944 1.00 72.19 80 GLN A CA 1
ATOM 666 C C . GLN A 1 80 ? -1.562 7.329 15.688 1.00 72.19 80 GLN A C 1
ATOM 668 O O . GLN A 1 80 ? -2.357 7.064 16.595 1.00 72.19 80 GLN A O 1
ATOM 673 N N . LYS A 1 81 ? -1.792 7.002 14.424 1.00 74.06 81 LYS A N 1
ATOM 674 C CA . LYS A 1 81 ? -2.876 6.156 13.944 1.00 74.06 81 LYS A CA 1
ATOM 675 C C . LYS A 1 81 ? -2.274 4.878 13.383 1.00 74.06 81 LYS A C 1
ATOM 677 O O . LYS A 1 81 ? -1.147 4.854 12.890 1.00 74.06 81 LYS A O 1
ATOM 682 N N . SER A 1 82 ? -3.036 3.800 13.473 1.00 72.75 82 SER A N 1
ATOM 683 C CA . SER A 1 82 ? -2.651 2.514 12.915 1.00 72.75 82 SER A CA 1
ATOM 684 C C . SER A 1 82 ? -3.844 1.869 12.232 1.00 72.75 82 SER A C 1
ATOM 686 O O . SER A 1 82 ? -4.980 1.956 12.706 1.00 72.75 82 SER A O 1
ATOM 688 N N . ILE A 1 83 ? -3.590 1.241 11.087 1.00 73.56 83 ILE A N 1
ATOM 689 C CA . ILE A 1 83 ? -4.602 0.500 10.344 1.00 73.56 83 ILE A CA 1
ATOM 690 C C . ILE A 1 83 ? -4.019 -0.818 9.883 1.00 73.56 83 ILE A C 1
ATOM 692 O O . ILE A 1 83 ? -3.110 -0.848 9.061 1.00 73.56 83 ILE A O 1
ATOM 696 N N . THR A 1 84 ? -4.602 -1.912 10.356 1.00 69.12 84 THR A N 1
ATOM 697 C CA . THR A 1 84 ? -4.384 -3.235 9.772 1.00 69.12 84 THR A CA 1
ATOM 698 C C . THR A 1 84 ? -5.281 -3.397 8.558 1.00 69.12 84 THR A C 1
ATOM 700 O O . THR A 1 84 ? -6.507 -3.280 8.674 1.00 69.12 84 THR A O 1
ATOM 703 N N . LEU A 1 85 ? -4.675 -3.671 7.403 1.00 69.19 85 LEU A N 1
ATOM 704 C CA . LEU A 1 85 ? -5.428 -4.004 6.205 1.00 69.19 85 LEU A CA 1
ATOM 705 C C . LEU A 1 85 ? -6.048 -5.392 6.383 1.00 69.19 85 LEU A C 1
ATOM 707 O O . LEU A 1 85 ? -5.385 -6.322 6.834 1.00 69.19 85 LEU A O 1
ATOM 711 N N . LYS A 1 86 ? -7.320 -5.551 6.020 1.00 66.25 86 LYS A N 1
ATOM 712 C CA . LYS A 1 86 ? -7.945 -6.871 5.886 1.00 66.25 86 LYS A CA 1
ATOM 713 C C . LYS A 1 86 ? -8.343 -7.083 4.433 1.00 66.25 86 LYS A C 1
ATOM 715 O O . LYS A 1 86 ? -8.949 -6.191 3.841 1.00 66.25 86 LYS A O 1
ATOM 720 N N . LEU A 1 87 ? -8.010 -8.252 3.877 1.00 58.56 87 LEU A N 1
ATOM 721 C CA . LEU A 1 87 ? -8.574 -8.695 2.601 1.00 58.56 87 LEU A CA 1
ATOM 722 C C . LEU A 1 87 ? -10.092 -8.752 2.761 1.00 58.56 87 LEU A C 1
ATOM 724 O O . LEU A 1 87 ? -10.597 -9.447 3.643 1.00 58.56 87 LEU A O 1
ATOM 728 N N . TYR A 1 88 ? -10.809 -8.033 1.906 1.00 52.06 88 TYR A N 1
ATOM 729 C CA . TYR A 1 88 ? -12.161 -8.449 1.566 1.00 52.06 88 TYR A CA 1
ATOM 730 C C . TYR A 1 88 ? -12.028 -9.598 0.553 1.00 52.06 88 TYR A C 1
ATOM 732 O O . TYR A 1 88 ? -11.077 -9.571 -0.239 1.00 52.06 88 TYR A O 1
ATOM 740 N N . PRO A 1 89 ? -12.925 -10.602 0.539 1.00 43.22 89 PRO A N 1
ATOM 741 C CA . PRO A 1 89 ? -13.077 -11.421 -0.657 1.00 43.22 89 PRO A CA 1
ATOM 742 C C . PRO A 1 89 ? -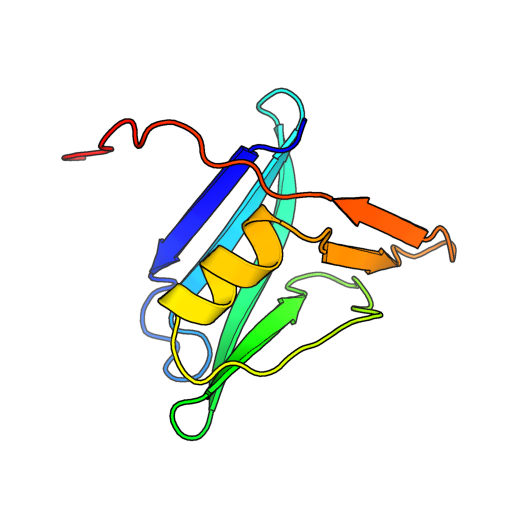13.231 -10.454 -1.829 1.00 43.22 89 PRO A C 1
ATOM 744 O O . PRO A 1 89 ? -14.034 -9.527 -1.749 1.00 43.22 89 PRO A O 1
ATOM 747 N N . VAL A 1 90 ? -12.384 -10.592 -2.846 1.00 41.00 90 VAL A N 1
ATOM 748 C CA . VAL A 1 90 ? -12.422 -9.746 -4.038 1.00 41.00 90 VAL A CA 1
ATOM 749 C C . VAL A 1 90 ? -13.838 -9.844 -4.596 1.00 41.00 90 VAL A C 1
ATOM 751 O O . VAL A 1 90 ? -14.189 -10.833 -5.231 1.00 41.00 90 VAL A O 1
ATOM 754 N N . VAL A 1 91 ? -14.680 -8.846 -4.321 1.00 39.78 91 VAL A N 1
ATOM 755 C CA . VAL A 1 91 ? -15.835 -8.599 -5.169 1.00 39.78 91 VAL A CA 1
ATOM 756 C C . VAL A 1 91 ? -15.190 -8.026 -6.407 1.00 39.78 91 VAL A C 1
ATOM 758 O O . VAL A 1 91 ? -14.731 -6.885 -6.414 1.00 39.78 91 VAL A O 1
ATOM 761 N N . GLU A 1 92 ? -14.996 -8.909 -7.374 1.00 34.41 92 GLU A N 1
ATOM 762 C CA . GLU A 1 92 ? -14.532 -8.596 -8.705 1.00 34.41 92 GLU A CA 1
ATOM 763 C C . GLU A 1 92 ? -15.369 -7.402 -9.186 1.00 34.41 92 GLU A C 1
ATOM 765 O O . GLU A 1 92 ? -16.547 -7.534 -9.503 1.00 34.41 92 GLU A O 1
ATOM 770 N N . LEU A 1 93 ? -14.799 -6.193 -9.166 1.00 37.62 93 LEU A N 1
ATOM 771 C CA . LEU A 1 93 ? -15.359 -5.062 -9.900 1.00 37.62 93 LEU A CA 1
ATOM 772 C C . LEU A 1 93 ? -14.983 -5.283 -11.368 1.00 37.62 93 LEU A C 1
ATOM 774 O O . LEU A 1 93 ? -14.219 -4.529 -11.967 1.00 37.62 93 LEU A O 1
ATOM 778 N N . THR A 1 94 ? -15.453 -6.396 -11.927 1.00 36.4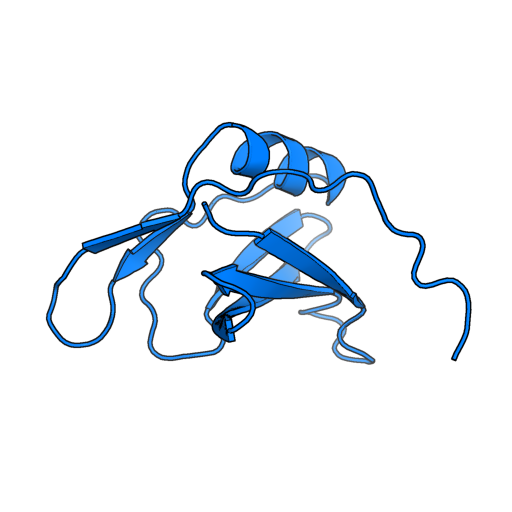4 94 THR A N 1
ATOM 779 C CA . THR A 1 94 ? -15.438 -6.661 -13.353 1.00 36.44 94 THR A CA 1
ATOM 780 C C . THR A 1 94 ? -16.492 -5.749 -13.978 1.00 36.44 94 THR A C 1
ATOM 782 O O . THR A 1 94 ? -17.689 -5.963 -13.819 1.00 36.44 94 THR A O 1
ATOM 785 N N . ARG A 1 95 ? -15.997 -4.756 -14.731 1.00 36.44 95 ARG A N 1
ATOM 786 C CA . ARG A 1 95 ? -16.703 -3.875 -15.683 1.00 36.44 95 ARG A CA 1
ATOM 787 C C . ARG A 1 95 ? -17.509 -2.707 -15.095 1.00 36.44 95 ARG A C 1
ATOM 789 O O . ARG A 1 95 ? -18.628 -2.878 -14.624 1.00 36.44 95 ARG A O 1
ATOM 796 N N . LEU A 1 96 ? -16.975 -1.502 -15.302 1.00 34.06 96 LEU A N 1
ATOM 797 C CA . LEU A 1 96 ? -17.729 -0.347 -15.799 1.00 34.06 96 LEU A CA 1
ATOM 798 C C . LEU A 1 96 ? -17.006 0.188 -17.036 1.00 34.06 96 LEU A C 1
ATOM 800 O O . LEU A 1 96 ? -15.756 0.247 -16.976 1.00 34.06 96 LEU A O 1
#

Radius of gyration: 13.23 Å; chains: 1; bounding box: 32×28×33 Å

Secondary structure (DSSP, 8-state):
-EEEEEEE-SS-TT--EEEEEEETTEEEEEEEEEEETTEEEEEESSSEEETT--EESSHHHHHHHHHHS-EEEEETTTEEEEE-B-PPP-------

Organism: NCBI:txid392030

pLDDT: mean 72.67, std 13.9, range [34.06, 88.69]

Sequence (96 aa):
PGHFIIRPSGAHTNYPYSLTVLFNNKIVYHFQICQKSNKYSIEPYDRIDLSTSKVFRSLSNFVEYYLTRPIIFQVDDNKQKSITLKLYPVVELTRL